Protein AF-X1KM46-F1 (afdb_monomer)

Mean predicted aligned error: 7.38 Å

pLDDT: mean 88.91, std 6.92, range [52.59, 96.62]

Structure (mmCIF, N/CA/C/O backbone):
data_AF-X1KM46-F1
#
_entry.id   AF-X1KM46-F1
#
loop_
_atom_site.group_PDB
_atom_site.id
_atom_site.type_symbol
_atom_site.label_atom_id
_atom_site.label_alt_id
_atom_site.label_comp_id
_atom_site.label_asym_id
_atom_site.label_entity_id
_atom_site.label_seq_id
_atom_site.pdbx_PDB_ins_code
_atom_site.Cartn_x
_atom_site.Cartn_y
_atom_site.Cartn_z
_atom_site.occupancy
_atom_site.B_iso_or_equiv
_atom_site.auth_seq_id
_atom_site.auth_comp_id
_atom_site.auth_asym_id
_atom_site.auth_atom_id
_atom_site.pdbx_PDB_model_num
ATOM 1 N N . THR A 1 1 ? 4.646 -3.966 -11.221 1.00 83.19 1 THR A N 1
ATOM 2 C CA . THR A 1 1 ? 6.044 -3.498 -11.091 1.00 83.19 1 THR A CA 1
ATOM 3 C C . THR A 1 1 ? 6.916 -3.887 -12.273 1.00 83.19 1 THR A C 1
ATOM 5 O O . THR A 1 1 ? 7.422 -2.985 -12.917 1.00 83.19 1 THR A O 1
ATOM 8 N N . LEU A 1 2 ? 7.038 -5.171 -12.645 1.00 91.06 2 LEU A N 1
ATOM 9 C CA . LEU A 1 2 ? 7.902 -5.60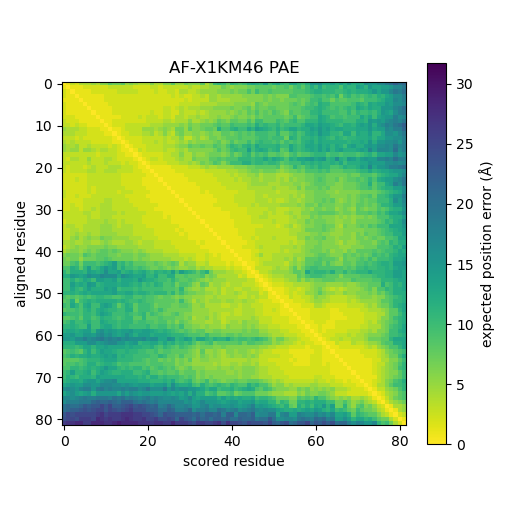1 -13.764 1.00 91.06 2 LEU A CA 1
ATOM 10 C C . LEU A 1 2 ? 7.632 -4.872 -15.092 1.00 91.06 2 LEU A C 1
ATOM 12 O O . LEU A 1 2 ? 8.549 -4.298 -15.663 1.00 91.06 2 LEU A O 1
ATOM 16 N N . LYS A 1 3 ? 6.369 -4.829 -15.541 1.00 91.25 3 LYS A N 1
ATOM 17 C CA . LYS A 1 3 ? 5.976 -4.123 -16.777 1.00 91.25 3 LYS A CA 1
ATOM 18 C C . LYS A 1 3 ? 6.391 -2.648 -16.778 1.00 91.25 3 LYS A C 1
ATOM 20 O O . LYS A 1 3 ? 6.755 -2.110 -17.814 1.00 91.25 3 LYS A O 1
ATOM 25 N N . VAL A 1 4 ? 6.338 -2.002 -15.610 1.00 91.75 4 VAL A N 1
ATOM 26 C CA . VAL A 1 4 ? 6.753 -0.603 -15.451 1.00 91.75 4 VAL A CA 1
ATOM 27 C C . VAL A 1 4 ? 8.265 -0.494 -15.630 1.00 91.75 4 VAL A C 1
ATOM 29 O O . VAL A 1 4 ? 8.706 0.300 -16.446 1.00 91.75 4 VAL A O 1
ATOM 32 N N . LEU A 1 5 ? 9.045 -1.351 -14.968 1.00 91.12 5 LEU A N 1
ATOM 33 C CA . LEU A 1 5 ? 10.507 -1.362 -15.095 1.00 91.12 5 LEU A CA 1
ATOM 34 C C . LEU A 1 5 ? 10.968 -1.685 -16.524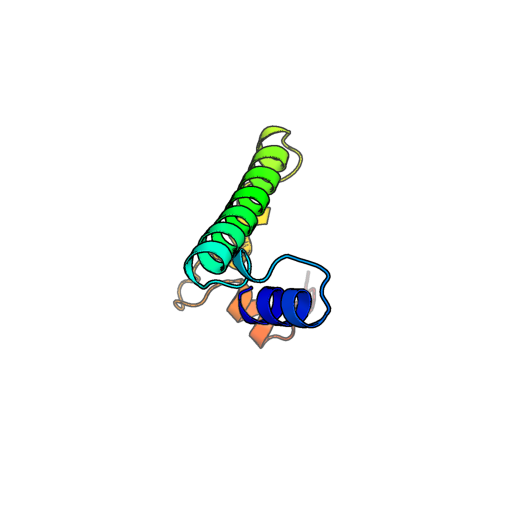 1.00 91.12 5 LEU A C 1
ATOM 36 O O . LEU A 1 5 ? 11.913 -1.084 -17.021 1.00 91.12 5 LEU A O 1
ATOM 40 N N . GLN A 1 6 ? 10.285 -2.600 -17.212 1.00 91.81 6 GLN A N 1
ATOM 41 C CA . GLN A 1 6 ? 10.559 -2.914 -18.618 1.00 91.81 6 GLN A CA 1
ATOM 42 C C . GLN A 1 6 ? 10.296 -1.716 -19.534 1.00 91.81 6 GLN A C 1
ATOM 44 O O . GLN A 1 6 ? 11.113 -1.436 -20.408 1.00 91.81 6 GLN A O 1
ATOM 49 N N . ARG A 1 7 ? 9.201 -0.979 -19.304 1.00 93.31 7 ARG A N 1
ATOM 50 C CA . ARG A 1 7 ? 8.910 0.262 -20.031 1.00 93.31 7 ARG A CA 1
ATOM 51 C C . ARG A 1 7 ? 9.998 1.309 -19.790 1.00 93.31 7 ARG A C 1
ATOM 53 O O . ARG A 1 7 ? 10.568 1.814 -20.743 1.00 93.31 7 ARG A O 1
ATOM 60 N N . GLN A 1 8 ? 10.360 1.544 -18.531 1.00 92.69 8 GLN A N 1
ATOM 61 C CA . GLN A 1 8 ? 11.404 2.507 -18.161 1.00 92.69 8 GLN A CA 1
ATOM 62 C C . GLN A 1 8 ? 12.776 2.150 -18.752 1.00 92.69 8 GLN A C 1
ATOM 64 O O . GLN A 1 8 ? 13.541 3.030 -19.137 1.00 92.69 8 GLN A O 1
ATOM 69 N N . ALA A 1 9 ? 13.095 0.857 -18.860 1.00 92.12 9 ALA A N 1
ATOM 70 C CA . ALA A 1 9 ? 14.313 0.408 -19.527 1.00 92.12 9 ALA A CA 1
ATOM 71 C C . ALA A 1 9 ? 14.263 0.623 -21.049 1.00 92.12 9 ALA A C 1
ATOM 73 O O . ALA A 1 9 ? 15.277 0.990 -21.643 1.00 92.12 9 ALA A O 1
ATOM 74 N N . ALA A 1 10 ? 13.100 0.424 -21.682 1.00 92.75 10 ALA A N 1
ATOM 75 C CA . ALA A 1 10 ? 12.899 0.719 -23.102 1.00 92.75 10 ALA A CA 1
ATOM 76 C C . ALA A 1 10 ? 13.031 2.225 -23.394 1.00 92.75 10 ALA A C 1
ATOM 78 O O . ALA A 1 10 ? 13.685 2.607 -24.364 1.00 92.75 10 ALA A O 1
ATOM 79 N N . ASP A 1 11 ? 12.513 3.058 -22.490 1.00 95.44 11 ASP A N 1
ATOM 80 C CA . ASP A 1 11 ? 12.597 4.522 -22.533 1.00 95.44 11 ASP A CA 1
ATOM 81 C C . ASP A 1 11 ? 13.994 5.053 -22.130 1.00 95.44 11 ASP A C 1
ATOM 83 O O . ASP A 1 11 ? 14.239 6.258 -22.153 1.00 95.44 11 ASP A O 1
ATOM 87 N N . ARG A 1 12 ? 14.943 4.157 -21.802 1.00 90.94 12 ARG A N 1
ATOM 88 C CA . ARG A 1 12 ? 16.324 4.448 -21.358 1.00 90.94 12 ARG A CA 1
ATOM 89 C C . ARG A 1 12 ? 16.422 5.274 -20.069 1.00 90.94 12 ARG A C 1
ATOM 91 O O . ARG A 1 12 ? 17.474 5.846 -19.791 1.00 90.94 12 ARG A O 1
ATOM 98 N N . GLU A 1 13 ? 15.370 5.288 -19.256 1.00 92.94 13 GLU A N 1
ATOM 99 C CA . GLU A 1 13 ? 15.366 5.935 -17.938 1.00 92.94 13 GLU A CA 1
ATOM 100 C C . GLU A 1 13 ? 16.185 5.140 -16.913 1.00 92.94 13 GLU A C 1
ATOM 102 O O . GLU A 1 13 ? 16.778 5.710 -15.998 1.00 92.94 13 GLU A O 1
ATOM 107 N N . ILE A 1 14 ? 16.229 3.812 -17.068 1.00 90.88 14 ILE A N 1
ATOM 108 C CA . ILE A 1 14 ? 16.977 2.908 -16.191 1.00 90.88 14 ILE A CA 1
ATOM 109 C C . ILE A 1 14 ? 17.791 1.889 -17.002 1.00 90.88 14 ILE A C 1
ATOM 111 O O . ILE A 1 14 ? 17.368 1.471 -18.083 1.00 90.88 14 ILE A O 1
ATOM 115 N N . PRO A 1 15 ? 18.936 1.411 -16.481 1.00 92.81 15 PRO A N 1
ATOM 116 C CA . PRO A 1 15 ? 19.649 0.288 -17.078 1.00 92.81 15 PRO A CA 1
ATOM 117 C C . PRO A 1 15 ? 18.774 -0.969 -17.183 1.00 92.81 15 PRO A C 1
ATOM 119 O O . PRO A 1 15 ? 18.093 -1.350 -16.229 1.00 92.81 15 PRO A O 1
ATOM 122 N N . SER A 1 16 ? 18.866 -1.683 -18.309 1.00 87.06 16 SER A N 1
ATOM 123 C CA . SER A 1 16 ? 18.103 -2.919 -18.559 1.00 87.06 16 SER A CA 1
ATOM 124 C C . SER A 1 16 ? 18.360 -4.021 -17.524 1.00 87.06 16 SER A C 1
ATOM 126 O O . SER A 1 16 ? 17.508 -4.880 -17.306 1.00 87.06 16 SER A O 1
ATOM 128 N N . GLY A 1 17 ? 19.497 -3.966 -16.820 1.00 86.81 17 GLY A N 1
ATOM 129 C CA . GLY A 1 17 ? 19.820 -4.863 -15.710 1.00 86.81 17 GLY A CA 1
ATOM 130 C C . GLY A 1 17 ? 18.816 -4.820 -14.550 1.00 86.81 17 GLY A C 1
ATOM 131 O O . GLY A 1 17 ? 18.692 -5.820 -13.842 1.00 86.81 17 GLY A O 1
ATOM 132 N N . TYR A 1 18 ? 18.079 -3.715 -14.388 1.00 86.19 18 TYR A N 1
ATOM 133 C CA . TYR A 1 18 ? 17.042 -3.551 -13.363 1.00 86.19 18 TYR A CA 1
ATOM 134 C C . TYR A 1 18 ? 15.653 -4.028 -13.812 1.00 86.19 18 TYR A C 1
ATOM 136 O O . TYR A 1 18 ? 14.792 -4.281 -12.973 1.00 86.19 18 TYR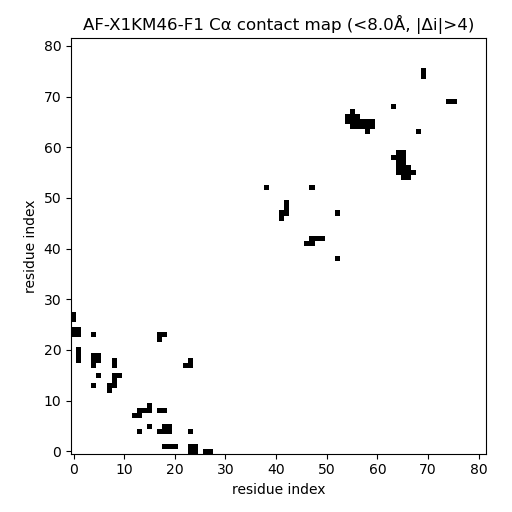 A O 1
ATOM 144 N N . ALA A 1 19 ? 15.418 -4.228 -15.109 1.00 90.62 19 ALA A N 1
ATOM 145 C CA . ALA A 1 19 ? 14.137 -4.698 -15.643 1.00 90.62 19 ALA A CA 1
ATOM 146 C C . ALA A 1 19 ? 14.005 -6.235 -15.612 1.00 90.62 19 ALA A C 1
ATOM 148 O O . ALA A 1 19 ? 13.568 -6.855 -16.582 1.00 90.62 19 ALA A O 1
ATOM 149 N N . LYS A 1 20 ? 14.405 -6.853 -14.495 1.00 93.31 20 LYS A N 1
ATOM 150 C CA . LYS A 1 20 ? 14.363 -8.306 -14.264 1.00 93.31 20 LYS A CA 1
ATOM 151 C C . LYS A 1 20 ? 13.314 -8.664 -13.216 1.00 93.31 20 LYS A C 1
ATOM 153 O O . LYS A 1 20 ? 13.096 -7.889 -12.284 1.00 93.31 20 LYS A O 1
ATOM 158 N N . ASP A 1 21 ? 12.740 -9.860 -13.317 1.00 91.75 21 ASP A N 1
ATOM 159 C CA . ASP A 1 21 ? 11.713 -10.372 -12.397 1.00 91.75 21 ASP A CA 1
ATOM 160 C C . ASP A 1 21 ? 12.144 -10.309 -10.930 1.00 91.75 21 ASP A C 1
ATOM 162 O O . ASP A 1 21 ? 11.427 -9.738 -10.109 1.00 91.75 21 ASP A O 1
ATOM 166 N N . ASP A 1 22 ? 13.352 -10.778 -10.607 1.00 93.19 22 ASP A N 1
ATOM 167 C CA . ASP A 1 22 ? 13.880 -10.744 -9.237 1.00 93.19 22 ASP A CA 1
ATOM 168 C C . ASP A 1 22 ? 13.959 -9.323 -8.671 1.00 93.19 22 ASP A C 1
ATOM 170 O O . ASP A 1 22 ? 13.672 -9.080 -7.495 1.00 93.19 22 ASP A O 1
ATOM 174 N N . HIS A 1 23 ? 14.359 -8.360 -9.506 1.00 91.06 23 HIS A N 1
ATOM 175 C CA . HIS A 1 23 ? 14.430 -6.964 -9.095 1.00 91.06 23 HIS A CA 1
ATOM 176 C C . HIS A 1 23 ? 13.027 -6.387 -8.918 1.00 91.06 23 HIS A C 1
ATOM 178 O O . HIS A 1 23 ? 12.744 -5.766 -7.895 1.00 91.06 23 HIS A O 1
ATOM 184 N N . ALA A 1 24 ? 12.122 -6.660 -9.859 1.00 93.12 24 ALA A N 1
ATOM 185 C CA . ALA A 1 24 ? 10.730 -6.249 -9.771 1.00 93.12 24 ALA A CA 1
ATOM 186 C C . ALA A 1 24 ? 10.046 -6.786 -8.507 1.00 93.12 24 ALA A C 1
ATOM 188 O O . ALA A 1 24 ? 9.292 -6.048 -7.870 1.00 93.12 24 ALA A O 1
ATOM 189 N N . TYR A 1 25 ? 10.334 -8.032 -8.124 1.00 94.38 25 TYR A N 1
ATOM 190 C CA . TYR A 1 25 ? 9.847 -8.644 -6.891 1.00 94.38 25 TYR A CA 1
ATOM 191 C C . TYR A 1 25 ? 10.384 -7.919 -5.653 1.00 94.38 25 TYR A C 1
ATOM 193 O O . TYR A 1 25 ? 9.605 -7.495 -4.798 1.00 94.38 25 TYR A O 1
ATOM 201 N N . ARG A 1 26 ? 11.703 -7.691 -5.576 1.00 94.94 26 ARG A N 1
ATOM 202 C CA . ARG A 1 26 ? 12.326 -6.966 -4.451 1.00 94.94 26 ARG A CA 1
ATOM 203 C C . ARG A 1 26 ? 11.793 -5.541 -4.319 1.00 94.94 26 ARG A C 1
ATOM 205 O O . ARG A 1 26 ? 11.537 -5.100 -3.202 1.00 94.94 26 ARG A O 1
ATOM 212 N N . VAL A 1 27 ? 11.608 -4.837 -5.436 1.00 94.00 27 VAL A N 1
ATOM 213 C CA . VAL A 1 27 ? 11.027 -3.486 -5.463 1.00 94.00 27 VAL A CA 1
ATOM 214 C C . VAL A 1 27 ? 9.572 -3.515 -5.004 1.00 94.00 27 VAL A C 1
ATOM 216 O O . VAL A 1 27 ? 9.191 -2.724 -4.146 1.00 94.00 27 VAL A O 1
ATOM 219 N N . ALA A 1 28 ? 8.763 -4.447 -5.517 1.00 94.31 28 ALA A N 1
ATOM 220 C CA . ALA A 1 28 ? 7.373 -4.590 -5.091 1.00 94.31 28 ALA A CA 1
ATOM 221 C C . ALA A 1 28 ? 7.271 -4.851 -3.580 1.00 94.31 28 ALA A C 1
ATOM 223 O O . ALA A 1 28 ? 6.508 -4.175 -2.894 1.00 94.31 28 ALA A O 1
ATOM 224 N N . TRP A 1 29 ? 8.093 -5.762 -3.053 1.00 96.38 29 TRP A N 1
ATOM 225 C CA . TRP A 1 29 ? 8.149 -6.043 -1.621 1.00 96.38 29 TRP A CA 1
ATOM 226 C C . TRP A 1 29 ? 8.573 -4.821 -0.805 1.00 96.38 29 TRP A C 1
ATOM 228 O O . TRP A 1 29 ? 7.935 -4.487 0.192 1.00 96.38 29 TRP A O 1
ATOM 238 N N . ARG A 1 30 ? 9.618 -4.114 -1.248 1.00 96.62 30 ARG A N 1
ATOM 239 C CA . ARG A 1 30 ? 10.106 -2.903 -0.584 1.00 96.62 30 ARG A CA 1
ATOM 240 C C . ARG A 1 30 ? 9.017 -1.827 -0.511 1.00 96.62 30 ARG A C 1
ATOM 242 O O . ARG A 1 30 ? 8.886 -1.188 0.528 1.00 96.62 30 ARG A O 1
ATOM 249 N N . ASN A 1 31 ? 8.214 -1.666 -1.562 1.00 95.44 31 ASN A N 1
ATOM 250 C CA . ASN A 1 31 ? 7.100 -0.716 -1.573 1.00 95.44 31 ASN A CA 1
ATOM 251 C C . ASN A 1 31 ? 6.036 -1.070 -0.527 1.00 95.44 31 ASN A C 1
ATOM 253 O O . ASN A 1 31 ? 5.632 -0.200 0.241 1.00 95.44 31 ASN A O 1
ATOM 257 N N . ILE A 1 32 ? 5.619 -2.340 -0.464 1.00 94.50 32 ILE A N 1
ATOM 258 C CA . ILE A 1 32 ? 4.647 -2.805 0.538 1.00 94.50 32 ILE A CA 1
ATOM 259 C C . ILE A 1 32 ? 5.211 -2.599 1.946 1.00 94.50 32 ILE A C 1
ATOM 261 O O . ILE A 1 32 ? 4.536 -2.036 2.803 1.00 94.50 32 ILE A O 1
ATOM 265 N N . PHE A 1 33 ? 6.468 -2.984 2.172 1.00 96.06 33 PHE A N 1
ATOM 266 C CA . PHE A 1 33 ? 7.137 -2.797 3.455 1.00 96.06 33 PHE A CA 1
ATOM 267 C C . PHE A 1 33 ? 7.180 -1.323 3.878 1.00 96.06 33 PHE A C 1
ATOM 269 O O . PHE A 1 33 ? 6.793 -1.009 4.999 1.00 96.06 33 PHE A O 1
ATOM 276 N N . HIS A 1 34 ? 7.593 -0.406 2.996 1.00 96.44 34 HIS A N 1
ATOM 277 C CA . HIS A 1 34 ? 7.618 1.024 3.322 1.00 96.44 34 HIS A CA 1
ATOM 278 C C . HIS A 1 34 ? 6.228 1.585 3.612 1.00 96.44 34 HIS A C 1
ATOM 280 O O . HIS A 1 34 ? 6.093 2.399 4.522 1.00 96.44 34 HIS A O 1
ATOM 286 N N . TRP A 1 35 ? 5.204 1.141 2.882 1.00 93.38 35 TRP A N 1
ATOM 287 C CA . TRP A 1 35 ? 3.828 1.540 3.159 1.00 93.38 35 TRP A CA 1
ATOM 288 C C . TRP A 1 35 ? 3.382 1.084 4.554 1.00 93.38 35 TRP A C 1
ATOM 290 O O . TRP A 1 35 ? 2.904 1.907 5.333 1.00 93.38 35 TRP A O 1
ATOM 300 N N . VAL A 1 36 ? 3.620 -0.183 4.914 1.00 91.06 36 VAL A N 1
ATOM 301 C CA . VAL A 1 36 ? 3.297 -0.703 6.255 1.00 91.06 36 VAL A CA 1
ATOM 302 C C . VAL A 1 36 ? 4.072 0.048 7.337 1.00 91.06 36 VAL A C 1
ATOM 304 O O . VAL A 1 36 ? 3.488 0.460 8.335 1.00 91.06 36 VAL A O 1
ATOM 307 N N . VAL A 1 37 ? 5.371 0.282 7.140 1.00 93.88 37 VAL A N 1
ATOM 308 C CA . VAL A 1 37 ? 6.201 1.023 8.103 1.00 93.88 37 VAL A CA 1
ATOM 309 C C . VAL A 1 37 ? 5.688 2.450 8.307 1.00 93.88 37 VAL A C 1
ATOM 311 O O . VAL A 1 37 ? 5.646 2.915 9.442 1.00 93.88 37 VAL A O 1
ATOM 314 N N . ALA A 1 38 ? 5.249 3.133 7.246 1.00 91.69 38 ALA A N 1
ATOM 3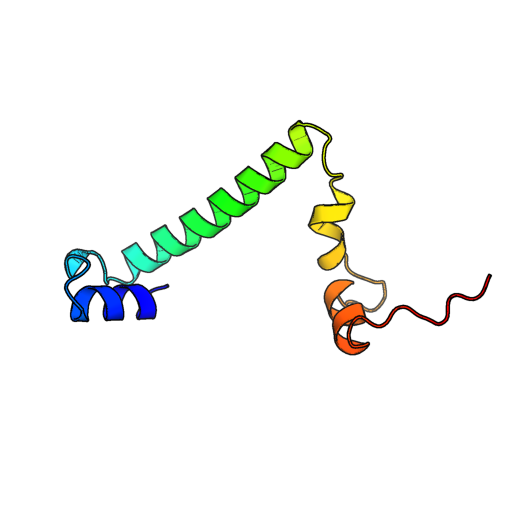15 C CA . ALA A 1 38 ? 4.659 4.465 7.361 1.00 91.69 38 ALA A CA 1
ATOM 316 C C . ALA A 1 38 ? 3.348 4.454 8.169 1.00 91.69 38 ALA A C 1
ATOM 318 O O . ALA A 1 38 ? 3.151 5.320 9.018 1.00 91.69 38 ALA A O 1
ATOM 319 N N . GLN A 1 39 ? 2.482 3.453 7.964 1.00 88.06 39 GLN A N 1
ATOM 320 C CA . GLN A 1 39 ? 1.258 3.284 8.762 1.00 88.06 39 GLN A CA 1
ATOM 321 C C . GLN A 1 39 ? 1.575 3.003 10.240 1.00 88.06 39 GLN A C 1
ATOM 323 O O . GLN A 1 39 ? 0.964 3.592 11.129 1.00 88.06 39 GLN A O 1
ATOM 328 N N . MET A 1 40 ? 2.587 2.173 10.517 1.00 90.12 40 MET A N 1
ATOM 329 C CA . MET A 1 40 ? 3.049 1.911 11.885 1.00 90.12 40 MET A CA 1
ATOM 330 C C . MET A 1 40 ? 3.645 3.155 12.555 1.00 90.12 40 MET A C 1
ATOM 332 O O . MET A 1 40 ? 3.481 3.329 13.760 1.00 90.12 40 MET A O 1
ATOM 336 N N . ALA A 1 41 ? 4.299 4.038 11.794 1.00 90.38 41 ALA A N 1
ATOM 337 C CA . ALA A 1 41 ? 4.791 5.308 12.318 1.00 90.38 41 ALA A CA 1
ATOM 338 C C . ALA A 1 41 ? 3.631 6.209 12.781 1.00 90.38 41 ALA A C 1
ATOM 340 O O . ALA A 1 41 ? 3.681 6.718 13.897 1.00 90.38 41 ALA A O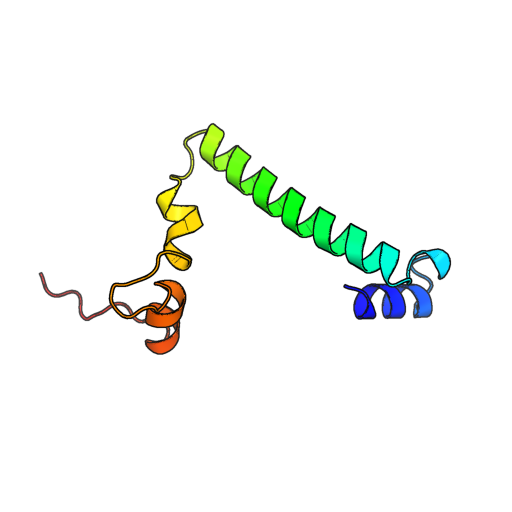 1
ATOM 341 N N . LEU A 1 42 ? 2.561 6.332 11.986 1.00 87.44 42 LEU A N 1
ATOM 342 C CA . LEU A 1 42 ? 1.356 7.095 12.357 1.00 87.44 42 LEU A CA 1
ATOM 343 C C . LEU A 1 42 ? 0.636 6.516 13.581 1.00 87.44 42 LEU A C 1
ATOM 345 O O . LEU A 1 42 ? 0.137 7.262 14.422 1.00 87.44 42 LEU A O 1
ATOM 349 N N . LEU A 1 43 ? 0.608 5.186 13.691 1.00 87.88 43 LEU A N 1
ATOM 350 C CA . LEU A 1 43 ? 0.092 4.505 14.875 1.00 87.88 43 LEU A CA 1
ATOM 351 C C . LEU A 1 43 ? 0.943 4.828 16.112 1.00 87.88 43 LEU A C 1
ATOM 353 O O . LEU A 1 43 ? 0.405 5.113 17.176 1.00 87.88 43 LEU A O 1
ATOM 357 N N . SER A 1 44 ? 2.273 4.808 15.972 1.00 85.06 44 SER A N 1
ATOM 358 C CA . SER A 1 44 ? 3.199 5.068 17.083 1.00 85.06 44 SER A CA 1
ATOM 359 C C . SER A 1 44 ? 3.155 6.508 17.596 1.00 85.06 44 SER A C 1
ATOM 361 O O . SER A 1 44 ? 3.478 6.749 18.754 1.00 85.06 44 SER A O 1
ATOM 363 N N . THR A 1 45 ? 2.741 7.459 16.753 1.00 90.25 45 THR A N 1
ATOM 364 C CA . THR A 1 45 ? 2.525 8.859 17.138 1.00 90.25 45 THR A CA 1
ATOM 365 C C . THR A 1 45 ? 1.112 9.119 17.666 1.00 90.25 45 THR A C 1
ATOM 367 O O . THR A 1 45 ? 0.747 10.278 17.842 1.00 90.25 45 THR A O 1
ATOM 370 N N . GLU A 1 46 ? 0.312 8.066 17.883 1.00 82.75 46 GLU A N 1
ATOM 371 C CA . GLU A 1 46 ? -1.090 8.124 18.328 1.00 82.75 46 GLU A CA 1
ATOM 372 C C . GLU A 1 46 ? -2.003 8.969 17.414 1.00 82.75 46 GLU A C 1
ATOM 374 O O . GLU A 1 46 ? -3.097 9.371 17.806 1.00 82.75 46 GLU A O 1
ATOM 379 N N . MET A 1 47 ? -1.581 9.233 16.171 1.00 82.75 47 MET A N 1
ATOM 380 C CA . MET A 1 47 ? -2.351 10.039 15.214 1.00 82.75 47 MET A CA 1
ATOM 381 C C . MET A 1 47 ? -3.500 9.261 14.572 1.00 82.75 47 MET A C 1
ATOM 383 O O . MET A 1 47 ? -4.434 9.867 14.052 1.00 82.75 47 MET A O 1
ATOM 387 N N . VAL A 1 48 ? -3.401 7.933 14.560 1.00 83.81 48 VAL A N 1
ATOM 388 C CA . VAL A 1 48 ? -4.360 7.009 13.949 1.00 83.81 48 VAL A CA 1
ATOM 389 C C . VAL A 1 48 ? -4.473 5.788 14.854 1.00 83.81 48 VAL A C 1
ATOM 391 O O . VAL A 1 48 ? -3.466 5.339 15.409 1.00 83.81 48 VAL A O 1
ATOM 394 N N . LYS A 1 49 ? -5.674 5.230 15.007 1.00 85.56 49 LYS A N 1
ATOM 395 C CA . LYS A 1 49 ? -5.870 3.982 15.753 1.00 85.56 49 LYS A CA 1
ATOM 396 C C . LYS A 1 49 ? -5.683 2.758 14.863 1.00 85.56 49 LYS A C 1
ATOM 398 O O . LYS A 1 49 ? -5.871 2.804 13.649 1.00 85.56 49 LYS A O 1
ATOM 403 N N . MET A 1 50 ? -5.351 1.622 15.472 1.00 82.44 50 MET A N 1
ATOM 404 C CA . MET A 1 50 ? -5.128 0.380 14.729 1.00 82.44 50 MET A CA 1
ATOM 405 C C . MET A 1 50 ? -6.383 -0.058 13.965 1.00 82.44 50 MET A C 1
ATOM 407 O O . MET A 1 50 ? -6.287 -0.531 12.832 1.00 82.44 50 MET A O 1
ATOM 411 N N . GLU A 1 51 ? -7.564 0.168 14.537 1.00 84.19 51 GLU A N 1
ATOM 412 C CA . GLU A 1 51 ? -8.831 -0.125 13.882 1.00 84.19 51 GLU A CA 1
ATOM 413 C C . GLU A 1 51 ? -8.991 0.696 12.604 1.00 84.19 51 GLU A C 1
ATOM 415 O O . GLU A 1 51 ? -9.415 0.145 11.607 1.00 84.19 51 GLU A O 1
ATOM 420 N N . GLU A 1 52 ? -8.593 1.965 12.560 1.00 83.75 52 GLU A N 1
ATOM 421 C CA . GLU A 1 52 ? -8.774 2.807 11.367 1.00 83.75 52 GLU A CA 1
ATOM 422 C C . GLU A 1 52 ? -7.946 2.321 10.168 1.00 83.75 52 GLU A C 1
ATOM 424 O O . GLU A 1 52 ? -8.368 2.455 9.020 1.00 83.75 52 GLU A O 1
ATOM 429 N N . ILE A 1 53 ? -6.795 1.698 10.431 1.00 84.56 53 ILE A N 1
ATOM 430 C CA . ILE A 1 53 ? -5.904 1.153 9.398 1.00 84.56 53 ILE A CA 1
ATOM 431 C C . ILE A 1 53 ? -6.413 -0.208 8.907 1.00 84.56 53 ILE A C 1
ATOM 433 O O . ILE A 1 53 ? -6.370 -0.501 7.709 1.00 84.56 53 ILE A O 1
ATOM 437 N N . PHE A 1 54 ? -6.892 -1.052 9.827 1.00 86.44 54 PHE A N 1
ATOM 438 C CA . PHE A 1 54 ? -7.240 -2.443 9.529 1.00 86.44 54 PHE A CA 1
ATOM 439 C C . PHE A 1 54 ? -8.740 -2.721 9.409 1.00 86.44 54 PHE A C 1
ATOM 441 O O . PHE A 1 54 ? -9.104 -3.822 8.993 1.00 86.44 54 PHE A O 1
ATOM 448 N N . LEU A 1 55 ? -9.609 -1.739 9.678 1.00 90.69 55 LEU A N 1
ATOM 449 C CA . LEU A 1 55 ? -11.064 -1.856 9.538 1.00 90.69 55 LEU A CA 1
ATOM 450 C C . LEU A 1 55 ? -11.473 -2.455 8.189 1.00 90.69 55 LEU A C 1
ATOM 452 O O . LEU A 1 55 ? -12.288 -3.376 8.197 1.00 90.69 55 LEU A O 1
ATOM 456 N N . PRO A 1 56 ? -10.896 -2.023 7.047 1.00 91.25 56 PRO A N 1
ATOM 457 C CA . PRO A 1 56 ? -11.254 -2.571 5.744 1.00 91.25 56 PRO A CA 1
ATOM 458 C C . PRO A 1 56 ? -11.063 -4.088 5.643 1.00 91.25 56 PRO A C 1
ATOM 460 O O . PRO A 1 56 ? -11.795 -4.722 4.892 1.00 91.25 56 PRO A O 1
ATOM 463 N N . TYR A 1 57 ? -10.127 -4.666 6.403 1.00 91.25 57 TYR A N 1
ATOM 464 C CA . TYR A 1 57 ? -9.769 -6.088 6.374 1.00 91.25 57 TYR A CA 1
ATOM 465 C C . TYR A 1 57 ? -10.476 -6.927 7.444 1.00 91.25 57 TYR A C 1
ATOM 467 O O . TYR A 1 57 ? -10.308 -8.147 7.468 1.00 91.25 57 TYR A O 1
ATOM 475 N N . VAL A 1 58 ? -11.259 -6.309 8.333 1.00 90.88 58 VAL A N 1
ATOM 476 C CA . VAL A 1 58 ? -12.029 -7.051 9.336 1.00 90.88 58 VAL A CA 1
ATOM 477 C C . VAL A 1 58 ? -13.076 -7.914 8.642 1.00 90.88 58 VAL A C 1
ATOM 479 O O . VAL A 1 58 ? -13.818 -7.448 7.777 1.00 90.88 58 VAL A O 1
ATOM 482 N N . ILE A 1 59 ? -13.128 -9.183 9.042 1.00 93.56 59 ILE A N 1
ATOM 483 C CA . ILE A 1 59 ? -14.080 -10.159 8.524 1.00 93.56 59 ILE A CA 1
ATOM 484 C C . ILE A 1 59 ? -15.397 -10.025 9.282 1.00 93.56 59 ILE A C 1
ATOM 486 O O . ILE A 1 59 ? -15.454 -10.110 10.508 1.00 93.56 59 ILE A O 1
ATOM 490 N N . THR A 1 60 ? -16.468 -9.813 8.530 1.00 91.69 60 THR A N 1
ATOM 491 C CA . THR A 1 60 ? -17.837 -9.836 9.044 1.00 91.69 60 THR A CA 1
ATOM 492 C C . THR A 1 60 ? -18.279 -11.271 9.346 1.00 91.69 60 THR A C 1
ATOM 494 O O . THR A 1 60 ? -17.723 -12.216 8.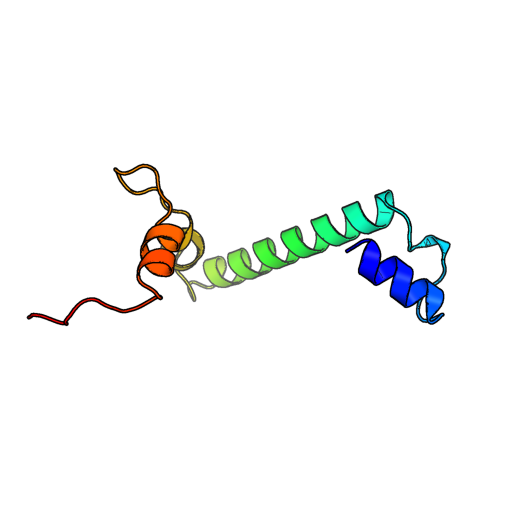782 1.00 91.69 60 THR A O 1
ATOM 497 N N . PRO A 1 61 ? -19.339 -11.482 10.148 1.00 91.00 61 PRO A N 1
ATOM 498 C CA . PRO A 1 61 ? -19.912 -12.818 10.346 1.00 91.00 61 PRO A CA 1
ATOM 499 C C . PRO A 1 61 ? -20.303 -13.542 9.043 1.00 91.00 61 PRO A C 1
ATOM 501 O O . PRO A 1 61 ? -20.379 -14.765 9.024 1.00 91.00 61 PRO A O 1
ATOM 504 N N . GLY A 1 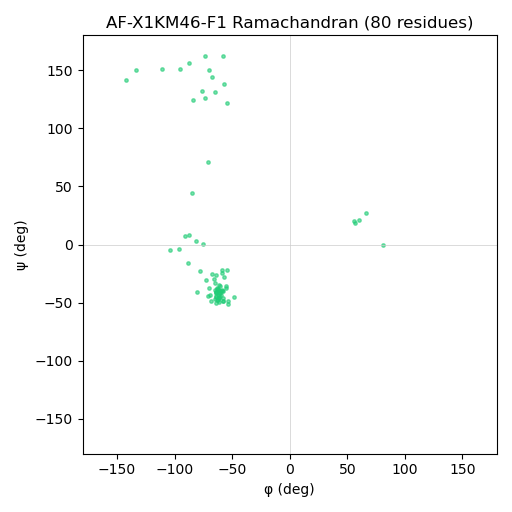62 ? -20.527 -12.803 7.949 1.00 87.06 62 GLY A N 1
ATOM 505 C CA . GLY A 1 62 ? -20.812 -13.347 6.618 1.00 87.06 62 GLY A CA 1
ATOM 506 C C . GLY A 1 62 ? -19.580 -13.788 5.817 1.00 87.06 62 GLY A C 1
ATOM 507 O O . GLY A 1 62 ? -19.729 -14.170 4.661 1.00 87.06 62 GLY A O 1
ATOM 508 N N . GLY A 1 63 ? -18.371 -13.713 6.385 1.00 93.19 63 GLY A N 1
ATOM 509 C CA . GLY A 1 63 ? -17.122 -14.131 5.733 1.00 93.19 63 GLY A CA 1
ATOM 510 C C . GLY A 1 63 ? -16.516 -13.110 4.764 1.00 93.19 63 GLY A C 1
ATOM 511 O O . GLY A 1 63 ? -15.453 -13.366 4.210 1.00 93.19 63 GLY A O 1
ATOM 512 N N . GLN A 1 64 ? -17.160 -11.957 4.578 1.00 93.31 64 GLN A N 1
ATOM 513 C CA . GLN A 1 64 ? -16.677 -10.867 3.727 1.00 93.31 64 GLN A CA 1
ATOM 514 C C . GLN A 1 64 ? -15.915 -9.826 4.538 1.00 93.31 64 GLN A C 1
ATOM 516 O O . GLN A 1 64 ? -16.238 -9.597 5.711 1.00 93.31 64 GLN A O 1
ATOM 521 N N . THR A 1 65 ? -14.961 -9.148 3.905 1.00 95.31 65 THR A N 1
ATOM 522 C CA . THR A 1 65 ? -14.293 -7.996 4.520 1.00 95.31 65 THR A CA 1
ATOM 523 C C . THR A 1 65 ? -15.248 -6.798 4.614 1.00 95.31 65 THR A C 1
ATOM 525 O O . THR A 1 65 ? -16.140 -6.630 3.778 1.00 95.31 65 THR A O 1
ATOM 528 N N . ILE A 1 66 ? -15.078 -5.924 5.611 1.00 91.06 66 ILE A N 1
ATOM 529 C CA . ILE A 1 66 ? -15.857 -4.671 5.697 1.00 91.06 66 ILE A CA 1
ATOM 530 C C . ILE A 1 66 ? -15.715 -3.851 4.408 1.00 91.06 66 ILE A C 1
ATOM 532 O O . ILE A 1 66 ? -16.694 -3.262 3.941 1.00 91.06 66 ILE A O 1
ATOM 536 N N . PHE A 1 67 ? -14.524 -3.851 3.803 1.00 93.12 67 PHE A N 1
ATOM 537 C CA . PHE A 1 67 ? -14.296 -3.207 2.515 1.00 93.12 67 PHE A CA 1
ATOM 538 C C . PHE A 1 67 ? -15.201 -3.763 1.416 1.00 93.12 67 PHE A C 1
ATOM 540 O O . PHE A 1 67 ? -15.845 -2.983 0.722 1.00 93.12 67 PHE A O 1
ATOM 547 N N . GLU A 1 68 ? -15.289 -5.087 1.271 1.00 92.62 68 GLU A N 1
ATOM 548 C CA . GLU A 1 68 ? -16.156 -5.728 0.274 1.00 92.62 68 GLU A CA 1
ATOM 549 C C . GLU A 1 68 ? -17.622 -5.352 0.480 1.00 92.62 68 GLU A C 1
ATOM 551 O O . GLU A 1 68 ? -18.319 -5.012 -0.477 1.00 92.62 68 GLU A O 1
ATOM 556 N N . VAL A 1 69 ? -18.086 -5.354 1.731 1.00 91.19 69 VAL A N 1
ATOM 557 C CA . VAL A 1 69 ? -19.463 -4.964 2.061 1.00 91.19 69 VAL A CA 1
ATOM 558 C C . VAL A 1 69 ? -19.734 -3.513 1.656 1.00 91.19 69 VAL A C 1
ATOM 560 O O . VAL A 1 69 ? -20.781 -3.222 1.074 1.00 91.19 69 VAL A O 1
ATOM 563 N N . MET A 1 70 ? -18.797 -2.604 1.928 1.00 90.12 70 MET A N 1
ATOM 564 C CA . MET A 1 70 ? -18.915 -1.189 1.563 1.00 90.12 70 MET A CA 1
ATOM 565 C C . MET A 1 70 ? -18.833 -0.975 0.048 1.00 90.12 70 MET A C 1
ATOM 567 O O . MET A 1 70 ? -19.646 -0.239 -0.513 1.00 90.12 70 MET A O 1
ATOM 571 N N . ALA A 1 71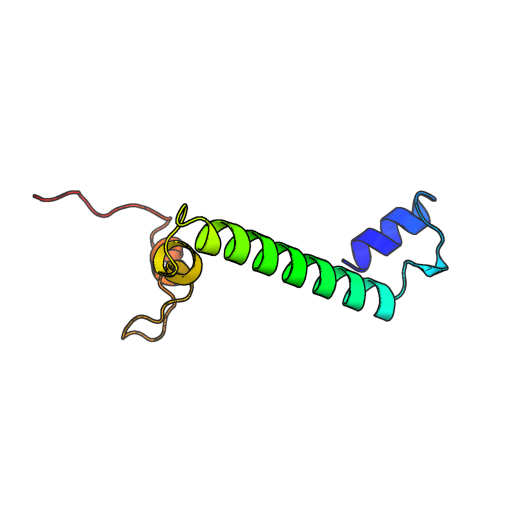 ? -17.897 -1.646 -0.623 1.00 91.06 71 ALA A N 1
ATOM 572 C CA . ALA A 1 71 ? -17.707 -1.564 -2.067 1.00 91.06 71 ALA A CA 1
ATOM 573 C C . ALA A 1 71 ? -18.953 -2.049 -2.825 1.00 91.06 71 ALA A C 1
ATOM 575 O O . ALA A 1 71 ? -19.401 -1.385 -3.759 1.00 91.06 71 ALA A O 1
ATOM 576 N N . ASN A 1 72 ? -19.578 -3.139 -2.367 1.00 88.50 72 ASN A N 1
ATOM 577 C CA . ASN A 1 72 ? -20.823 -3.660 -2.942 1.00 88.50 72 ASN A CA 1
ATOM 578 C C . ASN A 1 72 ? -22.009 -2.691 -2.796 1.00 88.50 72 ASN A C 1
ATOM 580 O O . ASN A 1 72 ? -22.933 -2.721 -3.606 1.00 88.50 72 ASN A O 1
ATOM 584 N N . LYS A 1 73 ? -21.985 -1.813 -1.788 1.00 86.62 73 LYS A N 1
ATOM 585 C CA . LYS A 1 73 ? -22.980 -0.747 -1.587 1.00 86.62 73 LYS A CA 1
ATOM 586 C C . LYS A 1 73 ? -22.595 0.573 -2.267 1.00 86.62 73 LYS A C 1
ATOM 588 O O . LYS A 1 73 ? -23.246 1.587 -2.036 1.00 86.62 73 LYS A O 1
ATOM 593 N N . GLY A 1 74 ? -21.528 0.592 -3.069 1.00 85.44 74 GLY A N 1
ATOM 594 C CA . GLY A 1 74 ? -21.032 1.804 -3.724 1.00 85.44 74 GLY A CA 1
ATOM 595 C C . GLY A 1 74 ? -20.491 2.852 -2.749 1.00 85.44 74 GLY A C 1
ATOM 596 O O . GLY A 1 74 ? -20.554 4.040 -3.048 1.00 85.44 74 GLY A O 1
ATOM 597 N N . PHE A 1 75 ? -20.008 2.429 -1.574 1.00 86.12 75 PHE A N 1
ATOM 598 C CA . PHE A 1 75 ? -19.582 3.304 -0.472 1.00 86.12 75 PHE A CA 1
ATOM 599 C C . PHE A 1 75 ? -20.664 4.285 0.009 1.00 86.12 75 PHE A C 1
ATOM 601 O O . PHE A 1 75 ? -20.361 5.289 0.653 1.00 86.12 75 PHE A O 1
ATOM 608 N N . LEU A 1 76 ? -21.935 3.992 -0.279 1.00 84.12 76 LEU A N 1
ATOM 609 C CA . LEU A 1 76 ? -23.059 4.761 0.227 1.00 84.12 76 LEU A CA 1
ATOM 610 C C . LEU A 1 76 ? -23.242 4.455 1.713 1.00 84.12 76 LEU A C 1
ATOM 612 O O . LEU A 1 76 ? -23.383 3.297 2.119 1.00 84.12 76 LEU A O 1
ATOM 616 N N . LEU A 1 77 ? -23.259 5.506 2.527 1.00 76.38 77 LEU A N 1
ATOM 617 C CA . LEU A 1 77 ? -23.718 5.398 3.904 1.00 76.38 77 LEU A CA 1
ATOM 618 C C . LEU A 1 77 ? -25.225 5.107 3.886 1.00 76.38 77 LEU A C 1
ATOM 620 O O . LEU A 1 77 ? -25.947 5.587 3.010 1.00 76.38 77 LEU A O 1
ATOM 624 N N . GLY A 1 78 ? -25.699 4.292 4.832 1.00 73.69 78 GLY A N 1
ATOM 625 C CA . GLY A 1 78 ? -27.136 4.071 5.000 1.00 73.69 78 GLY A CA 1
ATOM 626 C C . GLY A 1 78 ? -27.876 5.391 5.267 1.00 73.69 78 GLY A C 1
ATOM 627 O O . GLY A 1 78 ? -27.236 6.379 5.643 1.00 73.69 78 GLY A O 1
ATOM 628 N N . PRO A 1 79 ? -29.209 5.437 5.087 1.00 74.12 79 PRO A N 1
ATOM 629 C CA . PRO A 1 79 ? -29.990 6.589 5.519 1.00 74.12 79 PRO A CA 1
ATOM 630 C C . PRO A 1 79 ? -29.695 6.823 7.005 1.00 74.12 79 PRO A C 1
ATOM 632 O O . PRO A 1 79 ? -29.810 5.905 7.813 1.00 74.12 79 PRO A O 1
ATOM 635 N N . GLY A 1 80 ? -29.206 8.019 7.337 1.00 69.94 80 GLY A N 1
ATOM 636 C CA . GLY A 1 80 ? -28.833 8.401 8.698 1.00 69.94 80 GLY A CA 1
ATOM 637 C C . GLY A 1 80 ? -30.071 8.566 9.571 1.00 69.94 80 GLY A C 1
ATOM 638 O O . GLY A 1 80 ? -30.464 9.689 9.881 1.00 69.94 80 GLY A O 1
ATOM 639 N N . GLU A 1 81 ? -30.718 7.455 9.905 1.00 69.06 81 GLU A N 1
ATOM 640 C CA . GLU A 1 81 ? -31.834 7.418 10.839 1.00 69.06 81 GLU A CA 1
ATOM 641 C C . GLU A 1 81 ? -31.294 7.543 12.270 1.00 69.06 81 GLU A C 1
ATOM 643 O O . GLU A 1 81 ? -30.285 6.928 12.624 1.00 69.06 81 GLU A O 1
ATOM 648 N N . LYS A 1 82 ? -31.922 8.440 13.038 1.00 52.59 82 LYS A N 1
ATOM 649 C CA . LYS A 1 82 ? -31.543 8.806 14.408 1.00 52.59 82 LYS A CA 1
ATOM 650 C C . LYS A 1 82 ? -32.028 7.789 15.428 1.00 52.59 82 LYS A C 1
ATOM 652 O O . LYS A 1 82 ? -33.171 7.314 15.259 1.00 52.59 82 LYS A O 1
#

Solvent-accessible surface area (backbone atoms only — not comparable to full-atom values): 4826 Å² total; per-residue (Å²): 97,48,72,58,39,41,49,36,28,74,73,65,77,40,66,64,86,58,45,35,67,72,47,23,50,54,52,51,51,49,53,54,51,52,52,52,51,53,54,51,50,40,42,74,69,68,76,44,56,72,59,78,74,44,45,50,70,40,68,42,100,85,74,43,31,46,40,57,59,36,56,75,53,71,67,58,74,72,84,87,76,131

Foldseek 3Di:
DLVVLCVCCVVVVDPVVCSDPVNVVVVVVVVVVVVVVVVVVCVVVVVDPPCVVCQQVDADPVRHGPVVVCVVVVV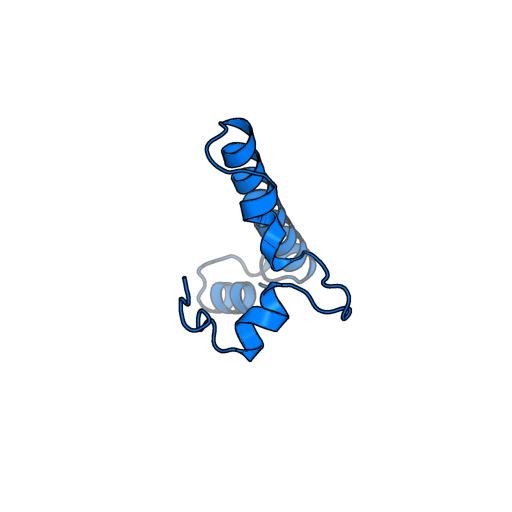DDDDPDD

Sequence (82 aa):
TLKVLQRQAADREIPSGYAKDDHAYRVAWRNIFHWVVAQMALLSTEMVKMEEIFLPYVITPGGQTIFEVMANKGFLLGPGEK

Secondary structure (DSSP, 8-state):
-HHHHHHHHHTTSS-GGGSSHHHHHHHHHHHHHHHHHHHHHHHHTTSS-HHHHHGGGPBPTTS-BHHHHHHHTTTPPPP---

Organism: NCBI:txid412755

Radius of gyration: 19.37 Å; Cα contacts (8 Å, |Δi|>4): 54; chains: 1; bounding box: 52×24×41 Å